Protein AF-A0A392R168-F1 (afdb_monomer)

Radius of gyration: 19.53 Å; Cα contacts (8 Å, |Δi|>4): 16; chains: 1; bounding box: 41×31×46 Å

Secondary structure (DSSP, 8-state):
-----SSHHHHHHTS-TT--HHHHHHHHSPPPGGGSPPPPPPPP-SSS-HHHHHHHHHHHHHHHH-

pLDDT: mean 72.02, std 12.92, range [46.03, 91.38]

Structure (mmCIF, N/CA/C/O backbone):
data_AF-A0A392R168-F1
#
_entry.id   AF-A0A392R168-F1
#
loop_
_atom_site.group_PDB
_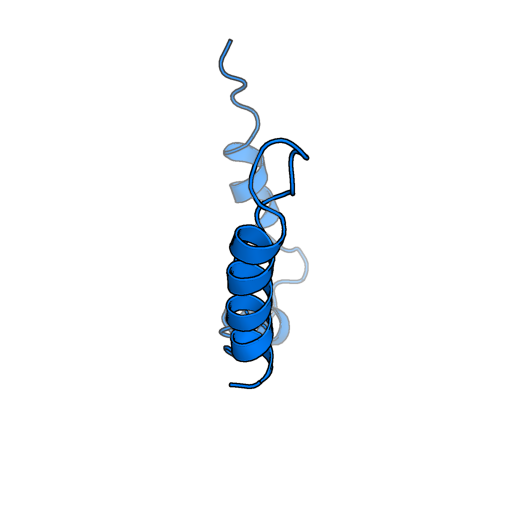atom_site.id
_atom_site.type_symbol
_atom_site.label_atom_id
_atom_site.label_alt_id
_atom_site.label_comp_id
_atom_site.label_asym_id
_atom_site.label_entity_id
_atom_site.label_seq_id
_atom_site.pdbx_PDB_ins_code
_atom_site.Cartn_x
_atom_site.Cartn_y
_atom_site.Cartn_z
_atom_site.occupancy
_atom_site.B_iso_or_equiv
_atom_site.auth_seq_id
_atom_site.auth_comp_id
_atom_site.auth_asym_id
_atom_site.auth_atom_id
_atom_site.pdbx_PDB_model_num
ATOM 1 N N . ARG A 1 1 ? 28.488 3.752 4.095 1.00 46.03 1 ARG A N 1
ATOM 2 C CA . ARG A 1 1 ? 28.369 4.809 5.129 1.00 46.03 1 ARG A CA 1
ATOM 3 C C . ARG A 1 1 ? 26.925 4.778 5.602 1.00 46.03 1 ARG A C 1
ATOM 5 O O . ARG A 1 1 ? 26.077 5.365 4.952 1.00 46.03 1 ARG A O 1
ATOM 12 N N . GLU A 1 2 ? 26.649 3.989 6.637 1.00 47.28 2 GLU A N 1
ATOM 13 C CA . GLU A 1 2 ? 25.320 3.870 7.252 1.00 47.28 2 GLU A CA 1
ATOM 14 C C . GLU A 1 2 ? 24.944 5.239 7.844 1.00 47.28 2 GLU A C 1
ATOM 16 O O . GLU A 1 2 ? 25.706 5.796 8.635 1.00 47.28 2 GLU A O 1
ATOM 21 N N . HIS A 1 3 ? 23.838 5.833 7.397 1.00 57.41 3 HIS A N 1
ATOM 22 C CA . HIS A 1 3 ? 23.337 7.111 7.905 1.00 57.41 3 HIS A CA 1
ATOM 23 C C . HIS A 1 3 ? 22.532 6.860 9.196 1.00 57.41 3 HIS A C 1
ATOM 25 O O . HIS A 1 3 ? 21.453 6.278 9.111 1.00 57.41 3 HIS A O 1
ATOM 31 N N . PRO A 1 4 ? 22.972 7.317 10.385 1.00 60.38 4 PRO A N 1
ATOM 32 C CA . PRO A 1 4 ? 22.300 7.016 11.655 1.00 60.38 4 PRO A CA 1
ATOM 33 C C . PRO A 1 4 ? 21.110 7.957 11.949 1.00 60.38 4 PRO A C 1
ATOM 35 O O . PRO A 1 4 ? 20.848 8.292 13.098 1.00 60.38 4 PRO A O 1
ATOM 38 N N . TYR A 1 5 ? 20.393 8.434 10.926 1.00 51.59 5 TYR A N 1
ATOM 39 C CA . TYR A 1 5 ? 19.492 9.594 11.043 1.00 51.59 5 TYR A CA 1
ATOM 40 C C . TYR A 1 5 ? 18.005 9.285 11.301 1.00 51.59 5 TYR A C 1
ATOM 42 O O . TYR A 1 5 ? 17.182 10.190 11.183 1.00 51.59 5 TYR A O 1
ATOM 50 N N . GLU A 1 6 ? 17.640 8.055 11.683 1.00 54.53 6 GLU A N 1
ATOM 51 C CA . GLU A 1 6 ? 16.221 7.640 11.736 1.00 54.53 6 GLU A CA 1
ATOM 52 C C . GLU A 1 6 ? 15.726 7.073 13.082 1.00 54.53 6 GLU A C 1
ATOM 54 O O . GLU A 1 6 ? 14.544 6.733 13.190 1.00 54.53 6 GLU A O 1
ATOM 59 N N . ASP A 1 7 ? 16.566 6.972 14.122 1.00 55.12 7 ASP A N 1
ATOM 60 C CA . ASP A 1 7 ? 16.115 6.427 15.423 1.00 55.12 7 ASP A CA 1
ATOM 61 C C . ASP A 1 7 ? 15.742 7.514 16.447 1.00 55.12 7 ASP A C 1
ATOM 63 O O . ASP A 1 7 ? 14.738 7.402 17.153 1.00 55.12 7 ASP A O 1
ATOM 67 N N . GLU A 1 8 ? 16.479 8.626 16.491 1.00 52.62 8 GLU A N 1
ATOM 68 C CA . GLU A 1 8 ? 16.260 9.664 17.510 1.00 52.62 8 GLU A CA 1
ATOM 69 C C . GLU A 1 8 ? 15.033 10.546 17.216 1.00 52.62 8 GLU A C 1
ATOM 71 O O . GLU A 1 8 ? 14.245 10.832 18.122 1.00 52.62 8 GLU A O 1
ATOM 76 N N . ARG A 1 9 ? 14.763 10.876 15.940 1.00 54.03 9 ARG A N 1
ATOM 77 C CA . ARG A 1 9 ? 13.569 11.659 15.544 1.00 54.03 9 ARG A CA 1
ATOM 78 C C . ARG A 1 9 ? 12.250 10.946 15.842 1.00 54.03 9 ARG A C 1
ATOM 80 O O . ARG A 1 9 ? 11.232 11.597 16.073 1.00 54.03 9 ARG A O 1
ATOM 87 N N . ARG A 1 10 ? 12.250 9.609 15.849 1.00 53.66 10 ARG A N 1
ATOM 88 C CA . ARG A 1 10 ? 11.058 8.814 16.175 1.00 53.66 10 ARG A CA 1
ATOM 89 C C . ARG A 1 10 ? 10.684 8.936 17.646 1.00 53.66 10 ARG A C 1
ATOM 91 O O . ARG A 1 10 ? 9.499 8.946 17.969 1.00 53.66 10 ARG A O 1
ATOM 98 N N . ARG A 1 11 ? 11.660 9.052 18.548 1.00 53.97 11 ARG A N 1
ATOM 99 C CA . ARG A 1 11 ? 11.385 9.153 19.989 1.00 53.97 11 ARG A CA 1
ATOM 100 C C . ARG A 1 11 ? 10.845 10.528 20.372 1.00 53.97 11 ARG A C 1
ATOM 102 O O . ARG A 1 11 ? 9.967 10.612 21.226 1.00 53.97 11 ARG A O 1
ATOM 109 N N . GLU A 1 12 ? 11.304 11.582 19.704 1.00 52.22 12 GLU A N 1
ATOM 110 C CA . GLU A 1 12 ? 10.893 12.957 20.004 1.00 52.22 12 GLU A CA 1
ATOM 111 C C . GLU A 1 12 ? 9.494 13.304 19.464 1.00 52.22 12 GLU A C 1
ATOM 113 O O . GLU A 1 12 ? 8.704 13.936 20.167 1.00 52.22 12 GLU A O 1
ATOM 118 N N . LEU A 1 13 ? 9.104 12.777 18.294 1.00 54.16 13 LEU A N 1
ATOM 119 C CA . LEU A 1 13 ? 7.746 12.957 17.751 1.00 54.16 13 LEU A CA 1
ATOM 120 C C . LEU A 1 13 ? 6.650 12.303 18.622 1.00 54.16 13 LEU A C 1
ATOM 122 O O . LEU A 1 13 ? 5.494 12.715 18.583 1.00 54.16 13 LEU A O 1
ATOM 126 N N . ASN A 1 14 ? 7.001 11.314 19.453 1.00 54.72 14 ASN A N 1
ATOM 127 C CA . ASN A 1 14 ? 6.053 10.614 20.331 1.00 54.72 14 ASN A CA 1
ATOM 128 C C . ASN A 1 14 ? 5.588 11.439 21.551 1.00 54.72 14 ASN A C 1
ATOM 130 O O . ASN A 1 14 ? 4.682 11.019 22.288 1.00 54.72 14 ASN A O 1
ATOM 134 N N . ARG A 1 15 ? 6.155 12.632 21.771 1.00 60.44 15 ARG A N 1
ATOM 135 C CA . ARG A 1 15 ? 5.604 13.637 22.689 1.00 60.44 15 ARG A CA 1
ATOM 136 C C . ARG A 1 15 ? 4.823 14.678 21.897 1.00 60.44 15 ARG A C 1
ATOM 138 O O . ARG A 1 15 ? 5.250 15.814 21.741 1.00 60.44 15 ARG A O 1
ATOM 145 N N . HIS A 1 16 ? 3.641 14.289 21.421 1.00 60.62 16 HIS A N 1
ATOM 146 C CA . HIS A 1 16 ? 2.695 15.245 20.855 1.00 60.62 16 HIS A CA 1
ATOM 147 C C . HIS A 1 16 ? 2.310 16.283 21.929 1.00 60.62 16 HIS A C 1
ATOM 149 O O . HIS A 1 16 ? 1.745 15.894 22.955 1.00 60.62 16 HIS A O 1
ATOM 155 N N . PRO A 1 17 ? 2.542 17.592 21.710 1.00 66.94 17 PRO A N 1
ATOM 156 C CA . PRO A 1 17 ? 2.151 18.635 22.663 1.00 66.94 17 PRO A CA 1
ATOM 157 C C . PRO A 1 17 ? 0.630 18.707 22.900 1.00 66.94 17 P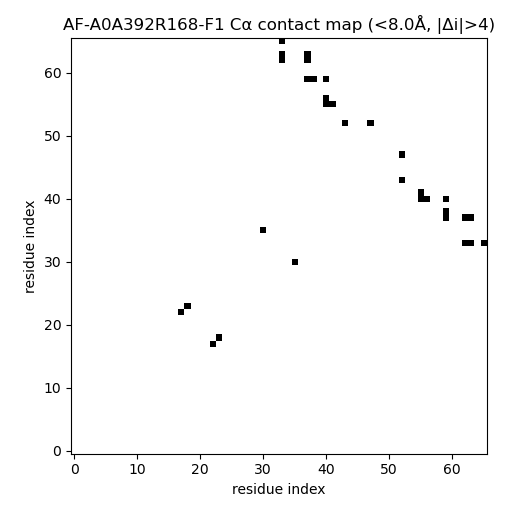RO A C 1
ATOM 159 O O . PRO A 1 17 ? 0.179 19.338 23.847 1.00 66.94 17 PRO A O 1
ATOM 162 N N . GLY A 1 18 ? -0.164 18.023 22.067 1.00 66.81 18 GLY A N 1
ATOM 163 C CA . GLY A 1 18 ? -1.612 17.858 22.201 1.00 66.81 18 GLY A CA 1
ATOM 164 C C . GLY A 1 18 ? -2.056 16.439 22.564 1.00 66.81 18 GLY A C 1
ATOM 165 O O . GLY A 1 18 ? -3.191 16.086 22.248 1.00 66.81 18 GLY A O 1
ATOM 166 N N . ARG A 1 19 ? -1.188 15.610 23.171 1.00 74.44 19 ARG A N 1
ATOM 167 C CA . ARG A 1 19 ? -1.511 14.223 23.549 1.00 74.44 19 ARG A CA 1
ATOM 168 C C . ARG A 1 19 ? -2.603 14.208 24.622 1.00 74.44 19 ARG A C 1
ATOM 170 O O . ARG A 1 19 ? -2.338 14.265 25.816 1.00 74.44 19 ARG A O 1
ATOM 177 N N . ASN A 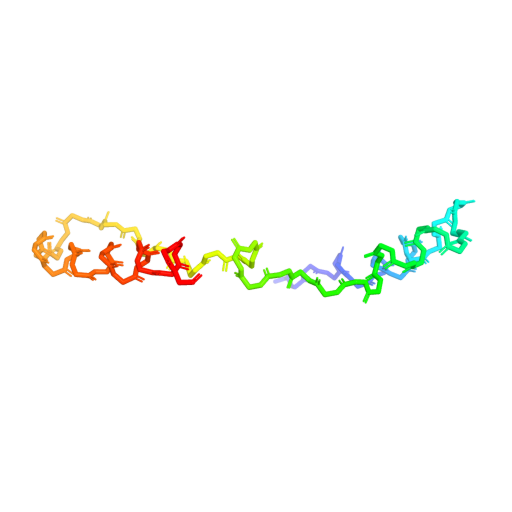1 20 ? -3.848 14.148 24.175 1.00 83.62 20 ASN A N 1
ATOM 178 C CA . ASN A 1 20 ? -5.042 14.087 25.001 1.00 83.62 20 ASN A CA 1
ATOM 179 C C . ASN A 1 20 ? -5.767 12.749 24.777 1.00 83.62 20 ASN A C 1
ATOM 181 O O . ASN A 1 20 ? -5.400 11.941 23.919 1.00 83.62 20 ASN A O 1
ATOM 185 N N . ARG A 1 21 ? -6.829 12.500 25.549 1.00 86.88 21 ARG A N 1
ATOM 186 C CA . ARG A 1 21 ? -7.606 11.251 25.461 1.00 86.88 21 ARG A CA 1
ATOM 187 C C . ARG A 1 21 ? -8.196 10.996 24.067 1.00 86.88 21 ARG A C 1
ATOM 189 O O . ARG A 1 21 ? -8.480 9.854 23.719 1.00 86.88 21 ARG A O 1
ATOM 196 N N . PHE A 1 22 ? -8.426 12.034 23.268 1.00 85.00 22 PHE A N 1
ATOM 197 C CA . PHE A 1 22 ? -8.906 11.888 21.897 1.00 85.00 22 PHE A CA 1
ATOM 198 C C . PHE A 1 22 ? -7.778 11.471 20.949 1.00 85.00 22 PHE A C 1
ATOM 200 O O . PHE A 1 22 ? -7.916 10.460 20.267 1.00 85.00 22 PHE A O 1
ATOM 207 N N . THR A 1 23 ? -6.637 12.162 20.969 1.00 86.81 23 THR A N 1
ATOM 208 C CA . THR A 1 23 ? -5.494 11.823 20.105 1.00 86.81 23 THR A CA 1
ATOM 209 C C . THR A 1 23 ? -4.910 10.450 20.431 1.00 86.81 23 THR A C 1
ATOM 211 O O . THR A 1 23 ? -4.503 9.737 19.523 1.00 86.81 23 THR A O 1
ATOM 214 N N . LEU A 1 24 ? -4.903 10.054 21.712 1.00 87.00 24 LEU A N 1
ATOM 215 C CA . LEU A 1 24 ? -4.479 8.713 22.133 1.00 87.00 24 LEU A CA 1
ATOM 216 C C . LEU A 1 24 ? -5.343 7.630 21.497 1.00 87.00 24 LEU A C 1
ATOM 218 O O . LEU A 1 24 ? -4.811 6.711 20.890 1.00 87.00 24 LEU A O 1
ATOM 222 N N . ARG A 1 25 ? -6.670 7.792 21.543 1.00 89.44 25 ARG A N 1
ATOM 223 C CA . ARG A 1 25 ? -7.591 6.828 20.933 1.00 89.44 25 ARG A CA 1
ATOM 224 C C . ARG A 1 25 ? -7.391 6.700 19.428 1.00 89.44 25 ARG A C 1
ATOM 226 O O . ARG A 1 25 ? -7.526 5.599 18.919 1.00 89.44 25 ARG A O 1
ATOM 233 N N . ILE A 1 26 ? -7.066 7.786 18.724 1.00 88.88 26 ILE A N 1
ATOM 234 C CA . ILE A 1 26 ? -6.766 7.731 17.283 1.00 88.88 26 ILE A CA 1
ATOM 235 C C . ILE A 1 26 ? -5.472 6.959 17.030 1.00 88.88 26 ILE A C 1
ATOM 237 O O . ILE A 1 26 ? -5.461 6.058 16.201 1.00 88.88 26 ILE A O 1
ATOM 241 N N . LEU A 1 27 ? -4.400 7.284 17.757 1.00 86.56 27 LEU A N 1
ATOM 242 C CA . LEU A 1 27 ? -3.104 6.617 17.600 1.00 86.56 27 LEU A CA 1
ATOM 243 C C . LEU A 1 27 ? -3.156 5.128 17.980 1.00 86.56 27 LEU A C 1
ATOM 245 O O . LEU A 1 27 ? -2.441 4.323 17.397 1.00 86.56 27 LEU A O 1
ATOM 249 N N . GLU A 1 28 ? -3.993 4.764 18.952 1.00 88.06 28 GLU A N 1
ATOM 250 C CA . GLU A 1 28 ? -4.199 3.383 19.408 1.00 88.06 28 GLU A CA 1
ATOM 251 C C . GLU A 1 28 ? -5.220 2.612 18.556 1.00 88.06 28 GLU A C 1
ATOM 253 O O . GLU A 1 28 ? -5.336 1.390 18.682 1.00 88.06 28 GLU A O 1
ATOM 258 N N . SER A 1 29 ? -5.979 3.299 17.696 1.00 91.38 29 SER A N 1
ATOM 259 C CA . SER A 1 29 ? -6.962 2.650 16.832 1.00 91.38 29 SER A CA 1
ATOM 260 C C . SER A 1 29 ? -6.265 1.836 15.750 1.00 91.38 29 SER A C 1
ATOM 262 O O . SER A 1 29 ? -5.342 2.302 15.084 1.00 91.38 29 SER A O 1
ATOM 264 N N . ARG A 1 30 ? -6.742 0.607 15.537 1.00 89.19 30 ARG A N 1
ATOM 265 C CA . ARG A 1 30 ? -6.301 -0.215 14.409 1.00 89.19 30 ARG A CA 1
ATOM 266 C C . ARG A 1 30 ? -6.878 0.350 13.117 1.00 89.19 30 ARG A C 1
ATOM 268 O O . ARG A 1 30 ? -8.055 0.705 13.073 1.00 89.19 30 ARG A O 1
ATOM 275 N N . ILE A 1 31 ? -6.055 0.393 12.075 1.00 85.88 31 ILE A N 1
ATOM 276 C CA . ILE A 1 31 ? -6.520 0.696 10.725 1.00 85.88 31 ILE A CA 1
ATOM 277 C C . ILE A 1 31 ? -7.445 -0.457 10.292 1.00 85.88 31 ILE A C 1
ATOM 279 O O . ILE A 1 31 ? -7.064 -1.619 10.452 1.00 85.88 31 ILE A O 1
ATOM 283 N N . PRO A 1 32 ? -8.669 -0.180 9.813 1.00 85.00 32 PRO A N 1
ATOM 284 C CA . PRO A 1 32 ? -9.520 -1.204 9.214 1.00 85.00 32 PRO A CA 1
ATOM 285 C C . PRO A 1 32 ? -8.805 -1.885 8.045 1.00 85.00 32 PRO A C 1
ATOM 287 O O . PRO A 1 32 ? -8.110 -1.208 7.298 1.00 85.00 32 PRO A O 1
ATOM 290 N N . ARG A 1 33 ? -9.022 -3.188 7.833 1.00 77.75 33 ARG A N 1
ATOM 291 C CA . ARG A 1 33 ? -8.377 -3.936 6.734 1.00 77.75 33 ARG A CA 1
ATOM 292 C C . ARG A 1 33 ? -8.591 -3.306 5.356 1.00 77.75 33 ARG A C 1
ATOM 294 O O . ARG A 1 33 ? -7.666 -3.249 4.564 1.00 77.75 33 ARG A O 1
ATOM 301 N N . THR A 1 34 ? -9.765 -2.732 5.120 1.00 77.56 34 THR A N 1
ATOM 302 C CA . THR A 1 34 ? -10.110 -2.020 3.877 1.00 77.56 34 THR A CA 1
ATOM 303 C C . THR A 1 34 ? -9.319 -0.724 3.659 1.00 77.56 34 THR A C 1
ATOM 305 O O . THR A 1 34 ? -9.355 -0.144 2.580 1.00 77.56 34 THR A O 1
ATOM 308 N N . LEU A 1 35 ? -8.661 -0.217 4.705 1.00 80.62 35 LEU A N 1
ATOM 309 C CA . LEU A 1 35 ? -7.809 0.973 4.691 1.00 80.62 35 LEU A CA 1
ATOM 310 C C . LEU A 1 35 ? -6.346 0.627 4.989 1.00 80.62 35 LEU A C 1
ATOM 312 O O . LEU A 1 35 ? -5.521 1.533 5.142 1.00 80.62 35 LEU A O 1
ATOM 316 N N . GLU A 1 36 ? -6.018 -0.660 5.126 1.00 82.56 36 GLU A N 1
ATOM 317 C CA . GLU A 1 36 ? -4.630 -1.082 5.214 1.00 82.56 36 GLU A CA 1
ATOM 318 C C . GLU A 1 36 ? -3.910 -0.731 3.901 1.00 82.56 36 GLU A C 1
ATOM 320 O O . GLU A 1 36 ? -4.508 -0.441 2.858 1.00 82.56 36 GLU A O 1
ATOM 325 N N . LYS A 1 37 ? -2.580 -0.659 3.973 1.00 79.69 37 LYS A N 1
ATOM 326 C CA . LYS A 1 37 ? -1.788 -0.327 2.796 1.00 79.69 37 LYS A CA 1
ATOM 327 C C . LYS A 1 37 ? -1.890 -1.493 1.805 1.00 79.69 37 LYS A C 1
ATOM 329 O O . LYS A 1 37 ? -1.580 -2.615 2.209 1.00 79.69 37 LYS A O 1
ATOM 334 N N . PRO A 1 38 ? -2.207 -1.233 0.528 1.00 76.81 38 PRO A N 1
ATOM 335 C CA . PRO A 1 38 ? -2.185 -2.281 -0.479 1.00 76.81 38 PRO A CA 1
ATOM 336 C C . PRO A 1 38 ? -0.802 -2.928 -0.586 1.00 76.81 38 PRO A C 1
ATOM 338 O O . PRO A 1 38 ? 0.218 -2.274 -0.297 1.00 76.81 38 PRO A O 1
ATOM 341 N N . PRO A 1 39 ? -0.741 -4.191 -1.037 1.00 79.00 39 PRO A N 1
ATOM 342 C CA . PRO A 1 39 ? 0.519 -4.796 -1.435 1.00 79.00 39 PRO A CA 1
ATOM 343 C C . PRO A 1 39 ? 1.251 -3.895 -2.440 1.00 79.00 39 PRO A C 1
ATOM 345 O O . PRO A 1 39 ? 0.645 -3.167 -3.229 1.00 79.00 39 PRO A O 1
ATOM 348 N N . LYS A 1 40 ? 2.587 -3.886 -2.361 1.00 76.31 40 LYS A N 1
ATOM 349 C CA . LYS A 1 40 ? 3.401 -3.147 -3.328 1.00 76.31 40 LYS A CA 1
ATOM 350 C C . LYS A 1 40 ? 3.239 -3.828 -4.682 1.00 76.31 40 LYS A C 1
ATOM 352 O O . LYS A 1 40 ? 3.581 -4.993 -4.806 1.00 76.31 40 LYS A O 1
ATOM 357 N N . MET A 1 41 ? 2.734 -3.085 -5.654 1.00 76.50 41 MET A N 1
ATOM 358 C CA . MET A 1 41 ? 2.655 -3.534 -7.035 1.00 76.50 41 MET A CA 1
ATOM 359 C C . MET A 1 41 ? 4.055 -3.513 -7.646 1.00 76.50 41 MET A C 1
ATOM 361 O O . MET A 1 41 ? 4.741 -2.488 -7.562 1.00 76.50 41 MET A O 1
ATOM 365 N N . GLU A 1 42 ? 4.474 -4.633 -8.227 1.00 77.75 42 GLU A N 1
ATOM 366 C CA . GLU A 1 42 ? 5.724 -4.693 -8.981 1.00 77.75 42 GLU A CA 1
ATOM 367 C C . GLU A 1 42 ? 5.640 -3.774 -10.207 1.00 77.75 42 GLU A C 1
ATOM 369 O O . GLU A 1 42 ? 4.618 -3.693 -10.893 1.00 77.75 42 GLU A O 1
ATOM 374 N N . THR A 1 43 ? 6.714 -3.033 -10.470 1.00 80.88 43 THR A N 1
ATOM 375 C CA . THR A 1 43 ? 6.808 -2.176 -11.657 1.00 80.88 43 THR A CA 1
ATOM 376 C C . THR A 1 43 ? 7.142 -3.020 -12.875 1.00 80.88 43 THR A C 1
ATOM 378 O O . THR A 1 43 ? 8.146 -3.726 -12.859 1.00 80.88 43 THR A O 1
ATOM 381 N N . TYR A 1 44 ? 6.344 -2.909 -13.940 1.00 84.88 44 TYR A N 1
ATOM 382 C CA .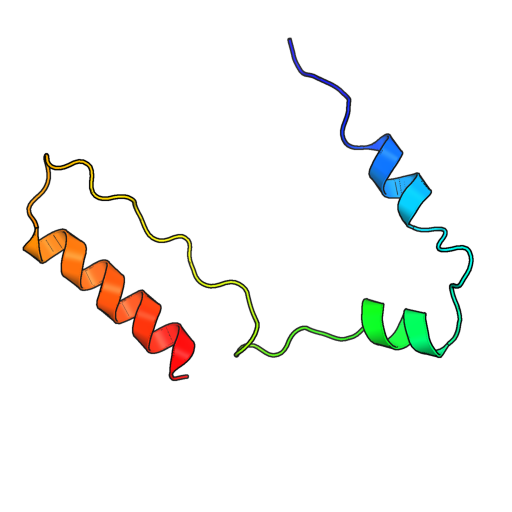 TYR A 1 44 ? 6.655 -3.560 -15.210 1.00 84.88 44 TYR A CA 1
ATOM 383 C C . TYR A 1 44 ? 7.951 -2.998 -15.800 1.00 84.88 44 TYR A C 1
ATOM 385 O O . TYR A 1 44 ? 8.050 -1.792 -16.039 1.00 84.88 44 TYR A O 1
ATOM 393 N N . ASP A 1 45 ? 8.940 -3.862 -16.025 1.00 85.44 45 ASP A N 1
ATOM 394 C CA . ASP A 1 45 ? 10.254 -3.474 -16.548 1.00 85.44 45 ASP A CA 1
ATOM 395 C C . ASP A 1 45 ? 10.354 -3.559 -18.081 1.00 85.44 45 ASP A C 1
ATOM 397 O O . ASP A 1 45 ? 11.356 -3.137 -18.662 1.00 85.44 45 ASP A O 1
ATOM 401 N N . GLY A 1 46 ? 9.304 -4.052 -18.748 1.00 86.62 46 GLY A N 1
ATOM 402 C CA . GLY A 1 46 ? 9.257 -4.188 -20.202 1.00 86.62 46 GLY A CA 1
ATOM 403 C C . GLY A 1 46 ? 10.024 -5.390 -20.756 1.00 86.62 46 GLY A C 1
ATOM 404 O O . GLY A 1 46 ? 10.152 -5.498 -21.974 1.00 86.62 46 GLY A O 1
ATOM 405 N N . THR A 1 47 ? 10.567 -6.260 -19.900 1.00 87.81 47 THR A N 1
ATOM 406 C CA . THR A 1 47 ? 11.391 -7.413 -20.307 1.00 87.81 47 THR A CA 1
ATOM 407 C C . THR A 1 47 ? 10.697 -8.757 -20.110 1.00 87.81 47 THR A C 1
ATOM 409 O O . THR A 1 47 ? 11.034 -9.733 -20.780 1.00 87.81 47 THR A O 1
ATOM 412 N N . THR A 1 48 ? 9.716 -8.792 -19.220 1.00 83.56 48 THR A N 1
ATOM 413 C CA . THR A 1 48 ? 8.841 -9.922 -18.908 1.00 83.56 48 THR A CA 1
ATOM 414 C C . THR A 1 48 ? 7.567 -9.898 -19.751 1.00 83.56 48 THR A C 1
ATOM 416 O O . THR A 1 48 ? 7.196 -8.878 -20.350 1.00 83.56 48 THR A O 1
ATOM 419 N N . ASP A 1 49 ? 6.897 -11.048 -19.813 1.00 85.94 49 ASP A N 1
ATOM 420 C CA . ASP A 1 49 ? 5.640 -11.193 -20.535 1.00 85.94 49 ASP A CA 1
ATOM 421 C C . ASP A 1 49 ? 4.555 -10.267 -19.932 1.00 85.94 49 ASP A C 1
ATOM 423 O O . ASP A 1 49 ? 4.369 -10.250 -18.710 1.00 85.94 49 ASP A O 1
ATOM 427 N N . PRO A 1 50 ? 3.860 -9.450 -20.747 1.00 82.00 50 PRO A N 1
ATOM 428 C CA . PRO A 1 50 ? 2.821 -8.550 -20.253 1.00 82.00 50 PRO A CA 1
ATOM 429 C C . PRO A 1 50 ? 1.653 -9.265 -19.567 1.00 82.00 50 PRO A C 1
ATOM 431 O O . PRO A 1 50 ? 1.095 -8.705 -18.625 1.00 82.00 50 PRO A O 1
ATOM 434 N N . ASP A 1 51 ? 1.286 -10.470 -20.012 1.00 81.19 51 ASP A N 1
ATOM 435 C CA . ASP A 1 51 ? 0.155 -11.221 -19.464 1.00 81.19 51 ASP A CA 1
ATOM 436 C C . ASP A 1 51 ? 0.488 -11.756 -18.062 1.00 81.19 51 ASP A C 1
ATOM 438 O O . ASP A 1 51 ? -0.349 -11.687 -17.163 1.00 81.19 51 ASP A O 1
ATOM 442 N N . GLU A 1 52 ? 1.738 -12.165 -17.820 1.00 78.75 52 GLU A N 1
ATOM 443 C CA . GLU A 1 52 ? 2.231 -12.531 -16.480 1.00 78.75 52 GLU A CA 1
ATOM 444 C C . GLU A 1 52 ? 2.172 -11.342 -15.502 1.00 78.75 52 GLU A C 1
ATOM 446 O O . GLU A 1 52 ? 1.849 -11.494 -14.322 1.00 78.75 52 GLU A O 1
ATOM 451 N N . HIS A 1 53 ? 2.420 -10.122 -15.991 1.00 74.88 53 HIS A N 1
ATOM 452 C CA . HIS A 1 53 ? 2.282 -8.916 -15.174 1.00 74.88 53 HIS A CA 1
ATOM 453 C C . HIS A 1 53 ? 0.835 -8.594 -14.800 1.00 74.88 53 HIS A C 1
ATOM 455 O O . HIS A 1 53 ? 0.610 -8.0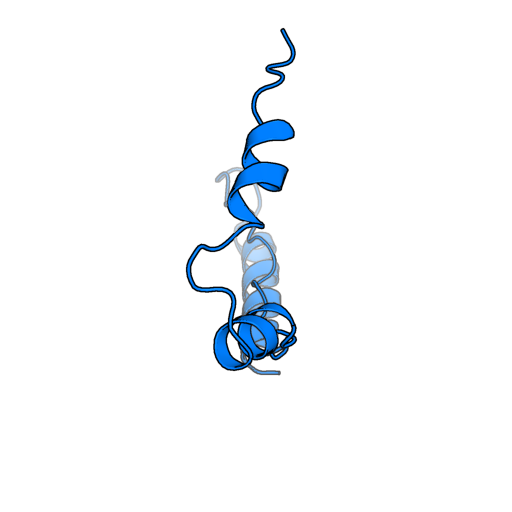35 -13.724 1.00 74.88 53 HIS A O 1
ATOM 461 N N . LEU A 1 54 ? -0.137 -8.937 -15.650 1.00 71.12 54 LEU A N 1
ATOM 462 C CA . LEU A 1 54 ? -1.557 -8.667 -15.413 1.00 71.12 54 LEU A CA 1
ATOM 463 C C . LEU A 1 54 ? -2.133 -9.498 -14.256 1.00 71.12 54 LEU A C 1
ATOM 465 O O . LEU A 1 54 ? -2.931 -8.968 -13.484 1.00 71.12 54 LEU A O 1
ATOM 469 N N . GLU A 1 55 ? -1.655 -10.726 -14.037 1.00 67.81 55 GLU A N 1
ATOM 470 C CA . GLU A 1 55 ? -2.092 -11.572 -12.909 1.00 67.81 55 GLU A CA 1
ATOM 471 C C . GLU A 1 55 ? -1.830 -10.920 -11.533 1.00 67.81 55 GLU A C 1
ATOM 473 O O . GLU A 1 55 ? -2.580 -11.112 -10.567 1.00 67.81 55 GLU A O 1
ATOM 478 N N . HIS A 1 56 ? -0.787 -10.088 -11.438 1.00 65.62 56 HIS A N 1
ATOM 479 C CA . HIS A 1 56 ? -0.457 -9.348 -10.219 1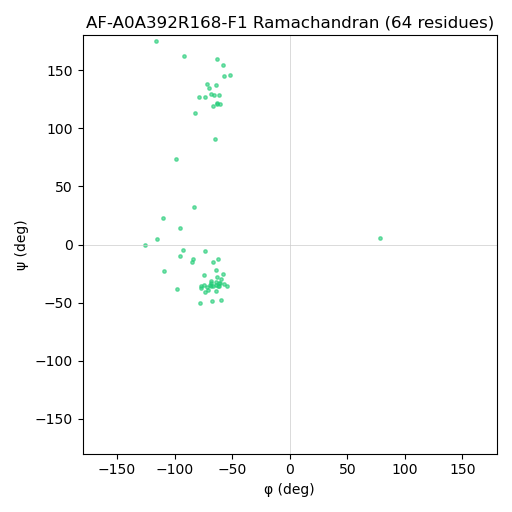.00 65.62 56 HIS A CA 1
ATOM 480 C C . HIS A 1 56 ? -1.408 -8.165 -9.964 1.00 65.62 56 HIS A C 1
ATOM 482 O O . HIS A 1 56 ? -1.598 -7.756 -8.818 1.00 65.62 56 HIS A O 1
ATOM 488 N N . PHE A 1 57 ? -2.019 -7.598 -11.011 1.00 68.12 57 PHE A N 1
ATOM 489 C CA . PHE A 1 57 ? -2.996 -6.515 -10.863 1.00 68.12 57 PHE A CA 1
ATOM 490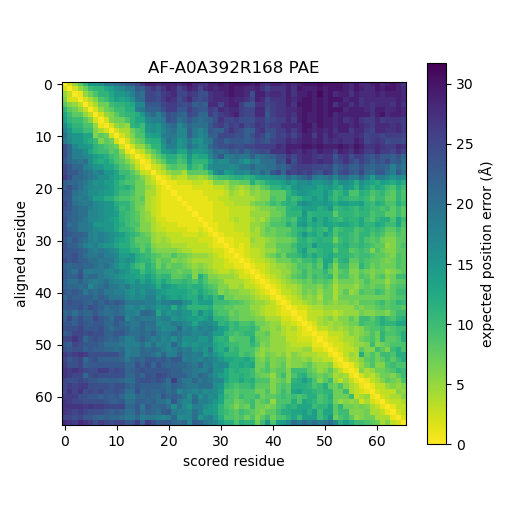 C C . PHE A 1 57 ? -4.326 -7.027 -10.312 1.00 68.12 57 PHE A C 1
ATOM 492 O O . PHE A 1 57 ? -4.897 -6.383 -9.430 1.00 68.12 57 PHE A O 1
ATOM 499 N N . ASP A 1 58 ? -4.792 -8.187 -10.776 1.00 61.91 58 ASP A N 1
ATOM 500 C CA . ASP A 1 58 ? -6.071 -8.761 -10.342 1.00 61.91 58 ASP A CA 1
ATOM 501 C C . ASP A 1 58 ? -6.052 -9.119 -8.847 1.00 61.91 58 ASP A C 1
ATOM 503 O O . ASP A 1 58 ? -6.972 -8.782 -8.101 1.00 61.91 58 ASP A O 1
ATOM 507 N N . THR A 1 59 ? -4.937 -9.668 -8.357 1.00 62.41 59 THR A N 1
ATOM 50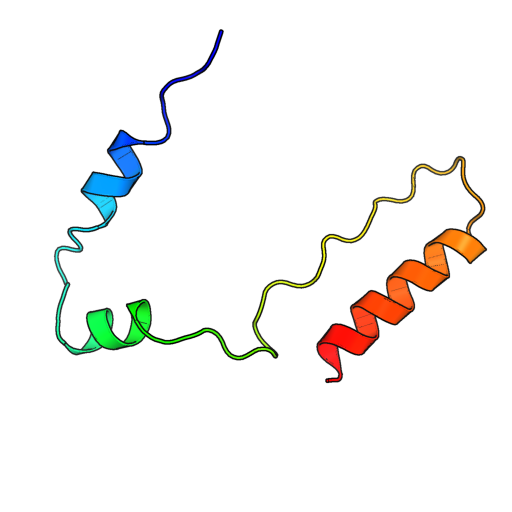8 C CA . THR A 1 59 ? -4.746 -9.960 -6.924 1.00 62.41 59 THR A CA 1
ATOM 509 C C . THR A 1 59 ? -4.677 -8.703 -6.049 1.00 62.41 59 THR A C 1
ATOM 511 O O . THR A 1 59 ? -5.180 -8.702 -4.922 1.00 62.41 59 THR A O 1
ATOM 514 N N . VAL A 1 60 ? -4.083 -7.610 -6.543 1.00 64.31 60 VAL A N 1
ATOM 515 C CA . VAL A 1 60 ? -4.102 -6.305 -5.855 1.00 64.31 60 VAL A CA 1
ATOM 516 C C . VAL A 1 60 ? -5.512 -5.712 -5.859 1.00 64.31 60 VAL A C 1
ATOM 518 O O . VAL A 1 60 ? -5.904 -5.065 -4.891 1.00 64.31 60 VAL A O 1
ATOM 521 N N . LEU A 1 61 ? -6.288 -5.914 -6.923 1.00 64.62 61 LEU A N 1
ATOM 522 C CA . LEU A 1 61 ? -7.644 -5.385 -7.017 1.00 64.62 61 LEU A CA 1
ATOM 523 C C . LEU A 1 61 ? -8.606 -6.111 -6.065 1.00 64.62 61 LEU A C 1
ATOM 525 O O . LEU A 1 61 ? -9.416 -5.451 -5.411 1.00 64.62 61 LEU A O 1
ATOM 529 N N . ASP A 1 62 ? -8.468 -7.428 -5.914 1.00 64.69 62 ASP A N 1
ATOM 530 C CA . ASP A 1 62 ? -9.250 -8.231 -4.965 1.00 64.69 62 ASP A CA 1
ATOM 531 C C . ASP A 1 62 ? -9.030 -7.802 -3.506 1.00 64.69 62 ASP A C 1
ATOM 533 O O . ASP A 1 62 ? -9.969 -7.800 -2.709 1.00 64.69 62 ASP A O 1
ATOM 537 N N . TYR A 1 63 ? -7.824 -7.340 -3.158 1.00 66.19 63 TYR A N 1
ATOM 538 C CA . TYR A 1 63 ? -7.538 -6.755 -1.843 1.00 66.19 63 TYR A CA 1
ATOM 539 C C . TYR A 1 63 ? -8.449 -5.561 -1.507 1.00 66.19 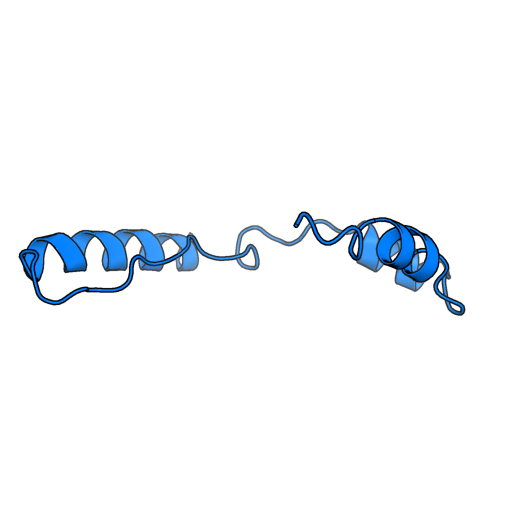63 TYR A C 1
ATOM 541 O O . TYR A 1 63 ? -8.818 -5.372 -0.349 1.00 66.19 63 TYR A O 1
ATOM 549 N N . TYR A 1 64 ? -8.838 -4.763 -2.503 1.00 63.31 64 TYR A N 1
ATOM 550 C CA . TYR A 1 64 ? -9.722 -3.611 -2.308 1.00 63.31 64 TYR A CA 1
ATOM 551 C C . TYR A 1 64 ? -11.212 -3.965 -2.316 1.00 63.31 64 TYR A C 1
ATOM 553 O O . TYR A 1 64 ? -12.030 -3.133 -1.919 1.00 63.31 64 TYR A O 1
ATOM 561 N N . GLN A 1 65 ? -11.569 -5.162 -2.787 1.00 65.88 65 GLN A N 1
ATOM 562 C CA . GLN A 1 65 ? -12.954 -5.635 -2.864 1.00 65.88 65 GLN A CA 1
ATOM 563 C C . GLN A 1 65 ? -13.373 -6.490 -1.651 1.00 65.88 65 GLN A C 1
ATOM 565 O O . GLN A 1 65 ? -14.562 -6.782 -1.513 1.00 65.88 65 GLN A O 1
ATOM 570 N N . ALA A 1 66 ? -12.423 -6.879 -0.790 1.00 60.31 66 ALA A N 1
ATOM 571 C CA . ALA A 1 66 ? -12.607 -7.779 0.356 1.00 60.31 66 ALA A CA 1
ATOM 572 C C . ALA A 1 66 ? -13.024 -7.098 1.676 1.00 60.31 66 ALA A C 1
ATOM 574 O O . ALA A 1 66 ? -12.632 -5.936 1.935 1.00 60.31 66 ALA A O 1
#

Organism: NCBI:txid97028

Sequence (66 aa):
REHPYEDERRRELNRHPGRNRFTLRILESRIPRTLEKPPKMETYDGTTDPDEHLEHFDTVLDYYQA

Mean predicted aligned error: 14.03 Å

Solvent-accessible surface area (backbone atoms only — not comparable to full-atom values): 4541 Å² total; per-residue (Å²): 132,88,78,87,79,72,64,68,66,59,62,60,63,73,63,51,95,72,73,41,80,66,54,47,51,59,73,70,49,77,73,52,78,78,68,48,82,73,79,85,76,82,77,86,82,82,79,69,63,68,70,70,56,48,60,58,51,55,59,57,51,49,59,73,76,97

Nearest PDB structures (foldseek):
  8qj2-assembly1_B  TM=3.281E-01  e=8.964E+00  Homo sapiens

Foldseek 3Di:
DDDPPPDPVVVVVVPDVPPDPVVVCVVPDDDPQLRPDFDDQDDDPVPDDVVVSVVSVVVSVVSNVD